Protein AF-0000000078885055 (afdb_homodimer)

Secondary structure (DSSP, 8-state):
---SEEEEEES--TT--HHHHHHHHHTTS-EEEEEEEE-TTT--EEEEEEEEESSHHHHHHHHHHHTT-EETTEE-EEEESS------/---SEEEEEES--TT--HHHHHHHHHTTS-EEEEEEEE-TTT--EEEEEEEEESSHHHHHHHHHHHTT-EETTEE-EEEESS------

pLDDT: mean 93.1, std 12.11, range [34.94, 98.88]

Nearest PDB structures (foldseek):
  7a5p-assembly1_w  TM=8.878E-01  e=1.619E-13  Homo sapiens
  1hl6-assembly1_A  TM=9.136E-01  e=1.155E-12  Drosophila melanogaster
  1oo0-assembly1_B  TM=8.880E-01  e=7.797E-13  Drosophila melanogaster
  1rk8-assembly1_A  TM=9.170E-01  e=1.603E-12  Drosophila melanogaster
  6gd3-assembly2_B  TM=8.606E-01  e=1.523E-07  Homo sapiens

Solvent-accessible surface area (backbone atoms only — not comparable to full-atom values): 9594 Å² total; per-residue (Å²): 119,44,70,20,32,47,37,34,36,33,59,48,39,72,77,38,36,70,66,57,55,51,58,64,53,45,77,39,40,70,69,70,47,78,29,72,42,61,39,85,90,79,51,21,31,62,47,40,37,38,43,27,18,65,42,65,68,34,40,50,50,37,40,70,67,40,43,61,32,73,46,94,88,32,54,25,43,48,40,68,48,68,81,78,67,80,78,127,120,44,70,22,32,46,36,34,35,32,58,49,40,74,76,38,34,69,64,59,55,50,58,65,52,44,76,39,39,72,70,70,45,79,28,70,41,61,40,83,90,78,49,22,32,62,47,41,37,38,43,26,18,66,42,64,68,34,40,50,50,37,40,69,67,40,42,61,32,72,46,94,88,31,56,25,44,46,41,68,47,66,81,77,65,79,79,126

Foldseek 3Di:
DAQFWKKKKFFDDQLDAPVLVVVLLPVLHDWPDKDFCADPVRRGGDTIMMTTDNYPRSLVVSQVVQAQNDGPRTHMHMDTPDDPDPPD/DAQFWKKKKFFDDQLDAPVLVVVLLCVLHDWPDKDFCADPVRRGGDTIMMTTDNYPRSLVVSQVVQAQNDGPRTHMHMDTPDDDDPPD

Radius of gyration: 15.91 Å; Cα contacts (8 Å, |Δi|>4): 369; chains: 2; bounding box: 36×39×38 Å

Sequence (176 aa):
AVEGWILFVTNIHEEAQEDDIHELFSDYGEIKNLHVNLDRRTGFIKGYALVEYETFKEAQSALEALNGAEMLGQNISVDWAFIRGPSKAVEGWILFVTNIHEEAQEDDIHELFSDYGEIKNLHVNLDRRTGFIKGYALVEYETFKEAQSALEALNGAEMLGQNISVDWAFIRGPSK

InterPro domains:
  IPR000504 RNA recognition motif domain [PF00076] (7-76)
  IPR000504 RNA recognition motif domain [PS50102] (5-83)
  IPR000504 RNA recognition motif domain [SM00360] (6-79)
  IPR008111 RNA-binding motif protein 8 [PR01738] (52-68)
  IPR008111 RNA-binding motif protein 8 [PR01738] (70-82)
  IPR008111 RNA-binding motif protein 8 [PTHR45894] (1-87)
  IPR012677 Nucleotide-binding alpha-b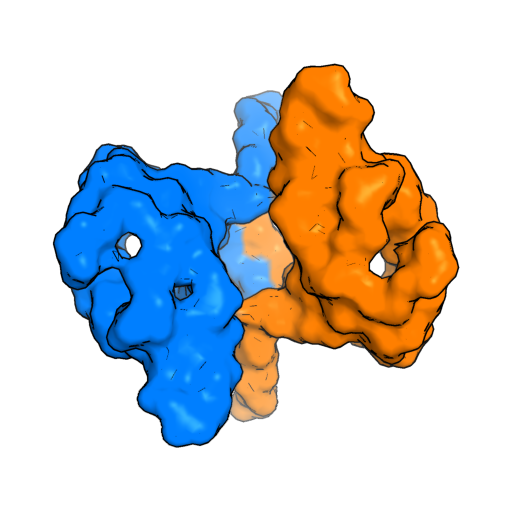eta plait domain superfamily [G3DSA:3.30.70.330] (1-88)
  IPR033744 RBM8, RNA recognition motif [cd12324] (2-86)
  IPR035979 RNA-binding domain superfamily [SSF54928] (3-82)

Organism: Nematostella vectensis (NCBI:txid45351)

Structure (mmCIF, N/CA/C/O backbone):
data_AF-0000000078885055-model_v1
#
loop_
_entity.id
_entity.type
_entity.pdbx_description
1 polymer 'RNA-binding protein 8A'
#
loop_
_atom_site.group_PDB
_atom_site.id
_atom_site.type_symbol
_atom_site.label_atom_id
_atom_site.label_alt_id
_atom_site.label_comp_id
_atom_site.label_asym_id
_atom_site.label_entity_id
_atom_site.label_seq_id
_atom_site.pdbx_PDB_ins_code
_atom_site.Cartn_x
_atom_site.Cartn_y
_atom_site.Cartn_z
_atom_site.occupancy
_atom_site.B_iso_or_equiv
_atom_site.auth_seq_id
_atom_site.auth_comp_id
_atom_site.auth_asym_id
_atom_site.auth_atom_id
_atom_site.pdbx_PDB_model_num
ATOM 1 N N . ALA A 1 1 ? -12.031 -6.875 6.449 1 78.12 1 ALA A N 1
ATOM 2 C CA . ALA A 1 1 ? -12.133 -6.191 5.164 1 78.12 1 ALA A CA 1
ATOM 3 C C . ALA A 1 1 ? -11.922 -4.688 5.324 1 78.12 1 ALA A C 1
ATOM 5 O O . ALA A 1 1 ? -12.312 -4.102 6.336 1 78.12 1 ALA A O 1
ATOM 6 N N . VAL A 1 2 ? -11.266 -4.086 4.25 1 87.69 2 VAL A N 1
ATOM 7 C CA . VAL A 1 2 ? -11.125 -2.635 4.191 1 87.69 2 VAL A CA 1
ATOM 8 C C . VAL A 1 2 ? -12.414 -2.014 3.662 1 87.69 2 VAL A C 1
ATOM 10 O O . VAL A 1 2 ? -12.977 -2.479 2.664 1 87.69 2 VAL A O 1
ATOM 13 N N . GLU A 1 3 ? -12.93 -1.026 4.332 1 87.75 3 GLU A N 1
ATOM 14 C CA . GLU A 1 3 ? -14.133 -0.33 3.895 1 87.75 3 GLU A CA 1
ATOM 15 C C . GLU A 1 3 ? -13.906 1.177 3.816 1 87.75 3 GLU A C 1
ATOM 17 O O . GLU A 1 3 ? -14.789 1.964 4.16 1 87.75 3 GLU A O 1
ATOM 22 N N . GLY A 1 4 ? -12.789 1.608 3.381 1 93.81 4 GLY A N 1
ATOM 23 C CA . GLY A 1 4 ? -12.461 3.025 3.346 1 93.81 4 GLY A CA 1
ATOM 24 C C . GLY A 1 4 ? -11.594 3.41 2.166 1 93.81 4 GLY A C 1
ATOM 25 O O . GLY A 1 4 ? -11.703 2.822 1.088 1 93.81 4 GLY A O 1
ATOM 26 N N . TRP A 1 5 ? -10.938 4.527 2.307 1 96.25 5 TRP A N 1
ATOM 27 C CA . TRP A 1 5 ? -10.047 5.129 1.319 1 96.25 5 TRP A CA 1
ATOM 28 C C . TRP A 1 5 ? -8.602 5.109 1.805 1 96.25 5 TRP A C 1
ATOM 30 O O . TRP A 1 5 ? -8.32 5.449 2.955 1 96.25 5 TRP A O 1
ATOM 40 N N . ILE A 1 6 ? -7.703 4.707 0.892 1 97.31 6 ILE A N 1
ATOM 41 C CA . ILE A 1 6 ? -6.332 4.449 1.33 1 97.31 6 ILE A CA 1
ATOM 42 C C . ILE A 1 6 ? -5.375 5.387 0.601 1 97.31 6 ILE A C 1
ATOM 44 O O . ILE A 1 6 ? -5.41 5.492 -0.627 1 97.31 6 ILE A O 1
ATOM 48 N N . LEU A 1 7 ? -4.613 6.023 1.378 1 97.62 7 LEU A N 1
ATOM 49 C CA . LEU A 1 7 ? -3.488 6.797 0.868 1 97.62 7 LEU A CA 1
ATOM 50 C C . LEU A 1 7 ? -2.182 6.023 1.021 1 97.62 7 LEU A C 1
ATOM 52 O O . LEU A 1 7 ? -1.968 5.352 2.031 1 97.62 7 LEU A O 1
ATOM 56 N N . PHE A 1 8 ? -1.387 6.125 0.042 1 96.06 8 PHE A N 1
ATOM 57 C CA . PHE A 1 8 ? -0.04 5.566 0.049 1 96.06 8 PHE A CA 1
ATOM 58 C C . PHE A 1 8 ? 1.003 6.664 0.218 1 96.06 8 PHE A C 1
ATOM 60 O O . PHE A 1 8 ? 1.06 7.602 -0.581 1 96.06 8 PHE A O 1
ATOM 67 N N . VAL A 1 9 ? 1.855 6.555 1.228 1 97.62 9 VAL A N 1
ATOM 68 C CA . VAL A 1 9 ? 2.844 7.57 1.585 1 97.62 9 VAL A CA 1
ATOM 69 C C . VAL A 1 9 ? 4.25 7.035 1.315 1 97.62 9 VAL A C 1
ATOM 71 O O . VAL A 1 9 ? 4.609 5.953 1.783 1 97.62 9 VAL A O 1
ATOM 74 N N . THR A 1 10 ? 5.082 7.754 0.522 1 95.62 10 THR A N 1
ATOM 75 C CA . THR A 1 10 ? 6.445 7.34 0.203 1 95.62 10 THR A CA 1
ATOM 76 C C . THR A 1 10 ? 7.418 8.5 0.396 1 95.62 10 THR A C 1
ATOM 78 O O . THR A 1 10 ? 7.016 9.602 0.769 1 95.62 10 THR A O 1
ATOM 81 N N . ASN A 1 11 ? 8.664 8.227 0.234 1 95.94 11 ASN A N 1
ATOM 82 C CA . ASN A 1 11 ? 9.734 9.195 0.451 1 95.94 11 ASN A CA 1
ATOM 83 C C . ASN A 1 11 ? 9.766 9.68 1.897 1 95.94 11 ASN A C 1
ATOM 85 O O . ASN A 1 11 ? 9.852 10.883 2.152 1 95.94 11 ASN A O 1
ATOM 89 N N . ILE A 1 12 ? 9.625 8.734 2.744 1 97.06 12 ILE A N 1
ATOM 90 C CA . ILE A 1 12 ? 9.617 9.008 4.18 1 97.06 12 ILE A CA 1
ATOM 91 C C . ILE A 1 12 ? 11.047 9.008 4.707 1 97.06 12 ILE A C 1
ATOM 93 O O . ILE A 1 12 ? 11.852 8.141 4.359 1 97.06 12 ILE A O 1
ATOM 97 N N . HIS A 1 13 ? 11.328 10 5.484 1 97.69 13 HIS A N 1
ATOM 98 C CA . HIS A 1 13 ? 12.656 10.117 6.078 1 97.69 13 HIS A CA 1
ATOM 99 C C . HIS A 1 13 ? 13.047 8.828 6.801 1 97.69 13 HIS A C 1
ATOM 101 O O . HIS A 1 13 ? 12.219 8.219 7.477 1 97.69 13 HIS A O 1
ATOM 107 N N . GLU A 1 14 ? 14.312 8.469 6.824 1 96.06 14 GLU A N 1
ATOM 108 C CA . GLU A 1 14 ? 14.82 7.184 7.301 1 96.06 14 GLU A CA 1
ATOM 109 C C . GLU A 1 14 ? 14.664 7.059 8.812 1 96.06 14 GLU A C 1
ATOM 111 O O . GLU A 1 14 ? 14.758 5.957 9.367 1 96.06 14 GLU A O 1
ATOM 116 N N . GLU A 1 15 ? 14.391 8.195 9.492 1 96.81 15 GLU A N 1
ATOM 117 C CA . GLU A 1 15 ? 14.258 8.148 10.945 1 96.81 15 GLU A CA 1
ATOM 118 C C . GLU A 1 15 ? 12.812 8.344 11.383 1 96.81 15 GLU A C 1
ATOM 120 O O . GLU A 1 15 ? 12.523 8.469 12.578 1 96.81 15 GLU A O 1
ATOM 125 N N . ALA A 1 16 ? 11.906 8.406 10.453 1 97.75 16 ALA A N 1
ATOM 126 C CA . ALA A 1 16 ? 10.492 8.555 10.797 1 97.75 16 ALA A CA 1
ATOM 127 C C . ALA A 1 16 ? 9.969 7.312 11.508 1 97.75 16 ALA A C 1
ATOM 129 O O . ALA A 1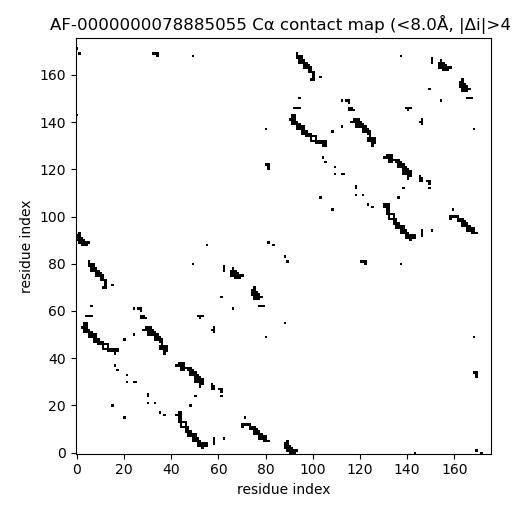 16 ? 10.422 6.195 11.242 1 97.75 16 ALA A O 1
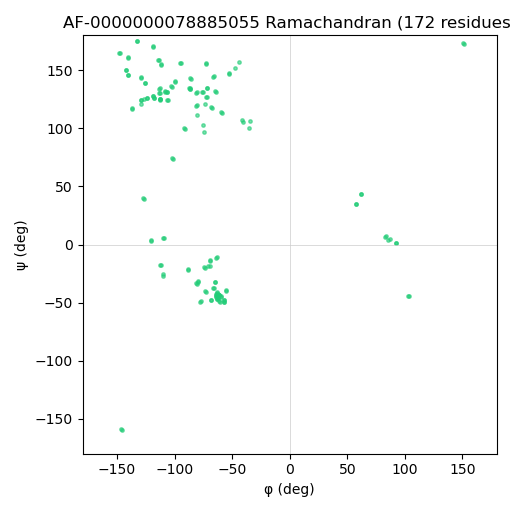ATOM 130 N N . GLN A 1 17 ? 9.094 7.539 12.438 1 97.56 17 GLN A N 1
ATOM 131 C CA . GLN A 1 17 ? 8.43 6.473 13.18 1 97.56 17 GLN A CA 1
ATOM 132 C C . GLN A 1 17 ? 6.918 6.504 12.969 1 97.56 17 GLN A C 1
ATOM 134 O O . GLN A 1 17 ? 6.391 7.445 12.375 1 97.56 17 GLN A O 1
ATOM 139 N N . GLU A 1 18 ? 6.242 5.469 13.438 1 96.81 18 GLU A N 1
ATOM 140 C CA . GLU A 1 18 ? 4.801 5.34 13.25 1 96.81 18 GLU A CA 1
ATOM 141 C C . GLU A 1 18 ? 4.062 6.562 13.789 1 96.81 18 GLU A C 1
ATOM 143 O O . GLU A 1 18 ? 3.137 7.066 13.148 1 96.81 18 GLU A O 1
ATOM 148 N N . ASP A 1 19 ? 4.477 7.109 14.914 1 97.5 19 ASP A N 1
ATOM 149 C CA . ASP A 1 19 ? 3.811 8.25 15.531 1 97.5 19 ASP A CA 1
ATOM 150 C C . ASP A 1 19 ? 3.92 9.492 14.648 1 97.5 19 ASP A C 1
ATOM 152 O O . ASP A 1 19 ? 3.018 10.336 14.633 1 97.5 19 ASP A O 1
ATOM 156 N N . ASP A 1 20 ? 5.008 9.648 13.906 1 97.81 20 ASP A N 1
ATOM 157 C CA . ASP A 1 20 ? 5.156 10.789 13.008 1 97.81 20 ASP A CA 1
ATOM 158 C C . ASP A 1 20 ? 4.074 10.781 11.93 1 97.81 20 ASP A C 1
ATOM 160 O O . ASP A 1 20 ? 3.459 11.812 11.656 1 97.81 20 ASP A O 1
ATOM 164 N N . ILE A 1 21 ? 3.803 9.617 11.367 1 98.5 21 ILE A N 1
ATOM 165 C CA . ILE A 1 21 ? 2.77 9.484 10.344 1 98.5 21 ILE A CA 1
ATOM 166 C C . ILE A 1 21 ? 1.395 9.711 10.969 1 98.5 21 ILE A C 1
ATOM 168 O O . ILE A 1 21 ? 0.574 10.453 10.43 1 98.5 21 ILE A O 1
ATOM 172 N N . HIS A 1 22 ? 1.22 9.023 12.086 1 98.5 22 HIS A N 1
ATOM 173 C CA . HIS A 1 22 ? -0.076 9.109 12.75 1 98.5 22 HIS A CA 1
ATOM 174 C C . HIS A 1 22 ? -0.428 10.555 13.078 1 98.5 22 HIS A C 1
ATOM 176 O O . HIS A 1 22 ? -1.54 11.008 12.797 1 98.5 22 HIS A O 1
ATOM 182 N N . GLU A 1 23 ? 0.472 11.273 13.648 1 98.31 23 GLU A N 1
ATOM 183 C CA . GLU A 1 23 ? 0.24 12.656 14.047 1 98.31 23 GLU A CA 1
ATOM 184 C C . GLU A 1 23 ? -0.045 13.539 12.836 1 98.31 23 GLU A C 1
ATOM 186 O O . GLU A 1 23 ? -1.001 14.32 12.836 1 98.31 23 GLU A O 1
ATOM 191 N N . LEU A 1 24 ? 0.697 13.453 11.828 1 98.56 24 LEU A N 1
ATOM 192 C CA . LEU A 1 24 ? 0.55 14.281 10.641 1 98.56 24 LEU A CA 1
ATOM 193 C C . LEU A 1 24 ? -0.788 14.023 9.953 1 98.56 24 LEU A C 1
ATOM 195 O O . LEU A 1 24 ? -1.505 14.961 9.602 1 98.56 24 LEU A O 1
ATOM 199 N N . PHE A 1 25 ? -1.229 12.844 9.852 1 98.88 25 PHE A N 1
ATOM 200 C CA . PHE A 1 25 ? -2.393 12.469 9.055 1 98.88 25 PHE A CA 1
ATOM 201 C C . PHE A 1 25 ? -3.67 12.586 9.875 1 98.88 25 PHE A C 1
ATOM 203 O O . PHE A 1 25 ? -4.762 12.727 9.328 1 98.88 25 PHE A O 1
ATOM 210 N N . SER A 1 26 ? -3.535 12.555 11.211 1 98.81 26 SER A N 1
ATOM 211 C CA . SER A 1 26 ? -4.719 12.664 12.055 1 98.81 26 SER A CA 1
ATOM 212 C C . SER A 1 26 ? -5.305 14.07 12.008 1 98.81 26 SER A C 1
ATOM 214 O O . SER A 1 26 ? -6.449 14.289 12.414 1 98.81 26 SER A O 1
ATOM 216 N N . ASP A 1 27 ? -4.527 15.031 11.57 1 98.69 27 ASP A N 1
ATOM 217 C CA . ASP A 1 27 ? -5.008 16.406 11.438 1 98.69 27 ASP A CA 1
ATOM 218 C C . ASP A 1 27 ? -6.133 16.5 10.406 1 98.69 27 ASP A C 1
ATOM 220 O O . ASP A 1 27 ? -6.867 17.484 10.375 1 98.69 27 ASP A O 1
ATOM 224 N N . TYR A 1 28 ? -6.391 15.477 9.625 1 98.75 28 TYR A N 1
ATOM 225 C CA . TYR A 1 28 ? -7.32 15.578 8.508 1 98.75 28 TYR A CA 1
ATOM 226 C C . TYR A 1 28 ? -8.477 14.602 8.664 1 98.75 28 TYR A C 1
ATOM 228 O O . TYR A 1 28 ? -9.289 14.438 7.754 1 98.75 28 TYR A O 1
ATOM 236 N N . GLY A 1 29 ? -8.477 13.898 9.766 1 98.5 29 GLY A N 1
ATOM 237 C CA . GLY A 1 29 ? -9.547 12.969 10.078 1 98.5 29 GLY A CA 1
ATOM 238 C C . GLY A 1 29 ? -9.102 11.805 10.945 1 98.5 29 GLY A C 1
ATOM 239 O O . GLY A 1 29 ? -7.91 11.664 11.234 1 98.5 29 GLY A O 1
ATOM 240 N N . GLU A 1 30 ? -10.062 11 11.398 1 98.12 30 GLU A N 1
ATOM 241 C CA . GLU A 1 30 ? -9.75 9.789 12.164 1 98.12 30 GLU A CA 1
ATOM 242 C C . GLU A 1 30 ? -9.141 8.719 11.266 1 98.12 30 GLU A C 1
ATOM 244 O O . GLU A 1 30 ? -9.742 8.336 10.258 1 98.12 30 GLU A O 1
ATOM 249 N N . ILE A 1 31 ? -7.988 8.234 11.688 1 98.12 31 ILE A N 1
ATOM 250 C CA . ILE A 1 31 ? -7.328 7.156 10.961 1 98.12 31 ILE A CA 1
ATOM 251 C C . ILE A 1 31 ? -7.957 5.82 11.344 1 98.12 31 ILE A C 1
ATOM 253 O O . ILE A 1 31 ? -7.938 5.43 12.516 1 98.12 31 ILE A O 1
ATOM 257 N N . LYS A 1 32 ? -8.484 5.184 10.336 1 96.12 32 LYS A N 1
ATOM 258 C CA . LYS A 1 32 ? -9.109 3.889 10.578 1 96.12 32 LYS A CA 1
ATOM 259 C C . LYS A 1 32 ? -8.062 2.789 10.727 1 96.12 32 LYS A C 1
ATOM 261 O O . LYS A 1 32 ? -8.164 1.95 11.625 1 96.12 32 LYS A O 1
ATOM 266 N N . ASN A 1 33 ? -7.133 2.695 9.844 1 96.06 33 ASN A N 1
ATOM 267 C CA . ASN A 1 33 ? -6 1.777 9.891 1 96.06 33 ASN A CA 1
ATOM 268 C C . ASN A 1 33 ? -4.715 2.449 9.406 1 96.06 33 ASN A C 1
ATOM 270 O O . ASN A 1 33 ? -4.75 3.309 8.531 1 96.06 33 ASN A O 1
ATOM 274 N N . LEU A 1 34 ? -3.633 2.045 10.016 1 96.56 34 LEU A N 1
ATOM 275 C CA . LEU A 1 34 ? -2.293 2.469 9.625 1 96.56 34 LEU A CA 1
ATOM 276 C C . LEU A 1 34 ? -1.376 1.265 9.438 1 96.56 34 LEU A C 1
ATOM 278 O O . LEU A 1 34 ? -1.278 0.409 10.312 1 96.56 34 LEU A O 1
ATOM 282 N N . HIS A 1 35 ? -0.772 1.188 8.203 1 95.12 35 HIS A N 1
ATOM 283 C CA . HIS A 1 35 ? 0.24 0.177 7.918 1 95.12 35 HIS A CA 1
ATOM 284 C C . HIS A 1 35 ? 1.609 0.815 7.707 1 95.12 35 HIS A C 1
ATOM 286 O O . HIS A 1 35 ? 1.76 1.713 6.875 1 95.12 35 HIS A O 1
ATOM 292 N N . VAL A 1 36 ? 2.633 0.352 8.508 1 94.44 36 VAL A N 1
ATOM 293 C CA . VAL A 1 36 ? 4.004 0.823 8.336 1 94.44 36 VAL A CA 1
ATOM 294 C C . VAL A 1 36 ? 4.949 -0.369 8.227 1 94.44 36 VAL A C 1
ATOM 296 O O . VAL A 1 36 ? 4.695 -1.427 8.805 1 94.44 36 VAL A O 1
ATOM 299 N N . ASN A 1 37 ? 5.984 -0.208 7.379 1 89.69 37 ASN A N 1
ATOM 300 C CA . ASN A 1 37 ? 7.098 -1.146 7.34 1 89.69 37 ASN A CA 1
ATOM 301 C C . ASN A 1 37 ? 8.227 -0.712 8.266 1 89.69 37 ASN A C 1
ATOM 303 O O . ASN A 1 37 ? 9.055 0.121 7.898 1 89.69 37 ASN A O 1
ATOM 307 N N . LEU A 1 38 ? 8.297 -1.354 9.492 1 91.62 38 LEU A N 1
ATOM 308 C CA . LEU A 1 38 ? 9.25 -0.903 10.5 1 91.62 38 LEU A CA 1
ATOM 309 C C . LEU A 1 38 ? 10.453 -1.84 10.57 1 91.62 38 LEU A C 1
ATOM 311 O O . LEU A 1 38 ? 10.297 -3.061 10.477 1 91.62 38 LEU A O 1
ATOM 315 N N . ASP A 1 39 ? 11.617 -1.182 10.656 1 92.38 39 ASP A N 1
ATOM 316 C CA . ASP A 1 39 ? 12.742 -1.912 11.219 1 92.38 39 ASP A CA 1
ATOM 317 C C . ASP A 1 39 ? 12.539 -2.182 12.703 1 92.38 39 ASP A C 1
ATOM 319 O O . ASP A 1 39 ? 12.547 -1.255 13.516 1 92.38 39 ASP A O 1
ATOM 323 N N . ARG A 1 40 ? 12.477 -3.369 13.125 1 88.19 40 ARG A N 1
ATOM 324 C CA . ARG A 1 40 ? 12.078 -3.711 14.484 1 88.19 40 ARG A CA 1
ATOM 325 C C . ARG A 1 40 ? 13.203 -3.402 15.477 1 88.19 40 ARG A C 1
ATOM 327 O O . ARG A 1 40 ? 12.961 -3.277 16.672 1 88.19 40 ARG A O 1
ATOM 334 N N . ARG A 1 41 ? 14.367 -3.289 14.977 1 93.5 41 ARG A N 1
ATOM 335 C CA . ARG A 1 41 ? 15.5 -2.994 15.859 1 93.5 41 ARG A CA 1
ATOM 336 C C . ARG A 1 41 ? 15.57 -1.506 16.172 1 93.5 41 ARG A C 1
ATOM 338 O O . ARG A 1 41 ? 15.867 -1.122 17.312 1 93.5 41 ARG A O 1
ATOM 345 N N . THR A 1 42 ? 15.18 -0.627 15.219 1 94.12 42 THR A N 1
ATOM 346 C CA . THR A 1 42 ? 15.352 0.812 15.383 1 94.12 42 THR A CA 1
ATOM 347 C C . THR A 1 42 ? 14.008 1.501 15.578 1 94.12 42 THR A C 1
ATOM 349 O O . THR A 1 42 ? 13.938 2.596 16.141 1 94.12 42 THR A O 1
ATOM 352 N N . GLY A 1 43 ? 12.93 0.914 15.055 1 94.38 43 GLY A N 1
ATOM 353 C CA . GLY A 1 43 ? 11.617 1.54 15.062 1 94.38 43 GLY A CA 1
ATOM 354 C C . GLY A 1 43 ? 11.414 2.506 13.914 1 94.38 43 GLY A C 1
ATOM 355 O O . GLY A 1 43 ? 10.406 3.217 13.867 1 94.38 43 GLY A O 1
ATOM 356 N N . PHE A 1 44 ? 12.367 2.553 12.969 1 95.81 44 PHE A N 1
ATOM 357 C CA . PHE A 1 44 ? 12.273 3.467 11.836 1 95.81 44 PHE A CA 1
ATOM 358 C C . PHE A 1 44 ? 11.469 2.848 10.703 1 95.81 44 PHE A C 1
ATOM 360 O O . PHE A 1 44 ? 11.531 1.638 10.477 1 95.81 44 PHE A O 1
ATOM 367 N N . ILE A 1 45 ? 10.672 3.668 10.008 1 93.88 45 ILE A N 1
ATOM 368 C CA . ILE A 1 45 ? 9.883 3.248 8.859 1 93.88 45 ILE A CA 1
ATOM 369 C C . ILE A 1 45 ? 10.797 2.996 7.66 1 93.88 45 ILE A C 1
ATOM 371 O O . ILE A 1 45 ? 11.695 3.795 7.379 1 93.88 45 ILE A O 1
ATOM 375 N N . LYS A 1 46 ? 10.555 1.877 6.996 1 89.69 46 LYS A N 1
ATOM 376 C CA . LYS A 1 46 ? 11.359 1.519 5.828 1 89.69 46 LYS A CA 1
ATOM 377 C C . LYS A 1 46 ? 10.609 1.825 4.535 1 89.69 46 LYS A C 1
ATOM 379 O O . LYS A 1 46 ? 10.047 0.924 3.906 1 89.69 46 LYS A O 1
ATOM 384 N N . GLY A 1 47 ? 10.508 3.178 4.199 1 86.12 47 GLY A N 1
ATOM 385 C CA . GLY A 1 47 ? 10.164 3.602 2.85 1 86.12 47 GLY A CA 1
ATOM 386 C C . GLY A 1 47 ? 8.727 4.078 2.721 1 86.12 47 GLY A C 1
ATOM 387 O O . GLY A 1 47 ? 8.477 5.16 2.189 1 86.12 47 GLY A O 1
ATOM 388 N N . TYR A 1 48 ? 7.742 3.291 3.346 1 93.19 48 TYR A N 1
ATOM 389 C CA . TYR A 1 48 ? 6.387 3.678 2.979 1 93.19 48 TYR A CA 1
ATOM 390 C C . TYR A 1 48 ? 5.422 3.443 4.133 1 93.19 48 TYR A C 1
ATOM 392 O O . TYR A 1 48 ? 5.762 2.771 5.109 1 93.19 48 TYR A O 1
ATOM 400 N N . ALA A 1 49 ? 4.266 4.02 4.059 1 96.38 49 ALA A N 1
ATOM 401 C CA . ALA A 1 49 ? 3.115 3.795 4.93 1 96.38 49 ALA A CA 1
ATOM 402 C C . ALA A 1 49 ? 1.812 3.836 4.133 1 96.38 49 ALA A C 1
ATOM 404 O O . ALA A 1 49 ? 1.725 4.512 3.107 1 96.38 49 ALA A O 1
ATOM 405 N N . LEU A 1 50 ? 0.812 3.082 4.613 1 97.12 50 LEU A N 1
ATOM 406 C CA . LEU A 1 50 ? -0.561 3.17 4.125 1 97.12 50 LEU A CA 1
ATOM 407 C C . LEU A 1 50 ? -1.487 3.715 5.207 1 97.12 50 LEU A C 1
ATOM 409 O O . LEU A 1 50 ? -1.471 3.236 6.344 1 97.12 50 LEU A O 1
ATOM 413 N N . VAL A 1 51 ? -2.275 4.707 4.844 1 97.94 51 VAL A N 1
ATOM 414 C CA . VAL A 1 51 ? -3.229 5.328 5.758 1 97.94 51 VAL A CA 1
ATOM 415 C C . VAL A 1 51 ? -4.648 5.125 5.242 1 97.94 51 VAL A C 1
ATOM 417 O O . VAL A 1 51 ? -4.969 5.512 4.113 1 97.94 51 VAL A O 1
ATOM 420 N N . GLU A 1 52 ? -5.477 4.578 6.09 1 97.44 52 GLU A N 1
ATOM 421 C CA . GLU A 1 52 ? -6.879 4.406 5.727 1 97.44 52 GLU A CA 1
ATOM 422 C C . GLU A 1 52 ? -7.766 5.402 6.465 1 97.44 52 GLU A C 1
ATOM 424 O O . GLU A 1 52 ? -7.676 5.539 7.688 1 97.44 52 GLU A O 1
ATOM 429 N N . TYR A 1 53 ? -8.625 6.043 5.691 1 97.69 53 TYR A N 1
ATOM 430 C CA . TYR A 1 53 ? -9.703 6.863 6.23 1 97.69 53 TYR A CA 1
ATOM 431 C C . TYR A 1 53 ? -11.062 6.23 5.949 1 97.69 53 TYR A C 1
ATOM 433 O O . TYR A 1 53 ? -11.219 5.496 4.96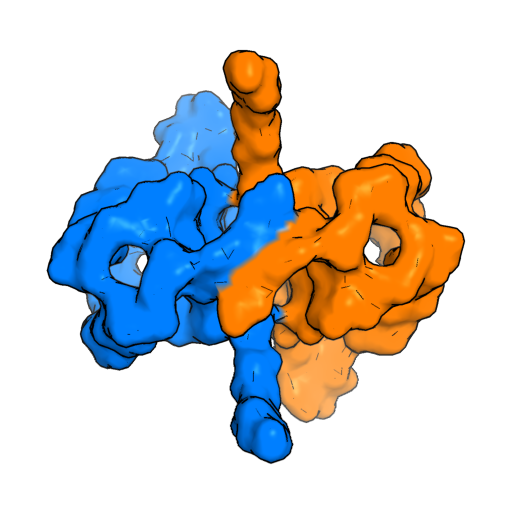9 1 97.69 53 TYR A O 1
ATOM 441 N N . GLU A 1 54 ? -11.969 6.574 6.773 1 95.94 54 GLU A N 1
ATOM 442 C CA . GLU A 1 54 ? -13.328 6.078 6.57 1 95.94 54 GLU A CA 1
ATOM 443 C C . GLU A 1 54 ? -14 6.781 5.395 1 95.94 54 GLU A C 1
ATOM 445 O O . GLU A 1 54 ? -14.711 6.152 4.609 1 95.94 54 GLU A O 1
ATOM 450 N N . THR A 1 55 ? -13.766 8.109 5.277 1 96.56 55 THR A N 1
ATOM 451 C CA . THR A 1 55 ? -14.516 8.836 4.258 1 96.56 55 THR A CA 1
ATOM 452 C C . THR A 1 55 ? -13.578 9.359 3.17 1 96.56 55 THR A C 1
ATOM 454 O O . THR A 1 55 ? -12.406 9.625 3.43 1 96.56 55 THR A O 1
ATOM 457 N N . PHE A 1 56 ? -14.18 9.625 2.006 1 96.31 56 PHE A N 1
ATOM 458 C CA . PHE A 1 56 ? -13.453 10.211 0.881 1 96.31 56 PHE A CA 1
ATOM 459 C C . PHE A 1 56 ? -12.961 11.609 1.228 1 96.31 56 PHE A C 1
ATOM 461 O O . PHE A 1 56 ? -11.82 11.961 0.916 1 96.31 56 PHE A O 1
ATOM 468 N N . LYS A 1 57 ? -13.82 12.367 1.866 1 97.5 57 LYS A N 1
ATOM 469 C CA . LYS A 1 57 ? -13.5 13.758 2.178 1 97.5 57 LYS A CA 1
ATOM 470 C C . LYS A 1 57 ? -12.258 13.859 3.053 1 97.5 57 LYS A C 1
ATOM 472 O O . LYS A 1 57 ? -11.375 14.688 2.803 1 97.5 57 LYS A O 1
ATOM 477 N N . GLU A 1 58 ? -12.125 13.039 4.082 1 98.44 58 GLU A N 1
ATOM 478 C CA . GLU A 1 58 ? -10.953 13.039 4.957 1 98.44 58 GLU A CA 1
ATOM 479 C C . GLU A 1 58 ? -9.688 12.695 4.176 1 98.44 58 GLU A C 1
ATOM 481 O O . GLU A 1 58 ? -8.672 13.383 4.297 1 98.44 58 GLU A O 1
ATOM 486 N N . ALA A 1 59 ? -9.766 11.633 3.402 1 98.19 59 ALA A N 1
ATOM 487 C CA . ALA A 1 59 ? -8.609 11.188 2.635 1 98.19 59 ALA A CA 1
ATOM 488 C C . ALA A 1 59 ? -8.18 12.25 1.623 1 98.19 59 ALA A C 1
ATOM 490 O O . ALA A 1 59 ? -6.988 12.531 1.479 1 98.19 59 ALA A O 1
ATOM 491 N N . GLN A 1 60 ? -9.203 12.805 0.962 1 97.81 60 GLN A N 1
ATOM 492 C CA . GLN A 1 60 ? -8.922 13.828 -0.036 1 97.81 60 GLN A CA 1
ATOM 493 C C . GLN A 1 60 ? -8.266 15.055 0.598 1 97.81 60 GLN A C 1
ATOM 495 O O . GLN A 1 60 ? -7.316 15.609 0.039 1 97.81 60 GLN A O 1
ATOM 500 N N . SER A 1 61 ? -8.75 15.461 1.725 1 98.62 61 SER A N 1
ATOM 501 C CA . SER A 1 61 ? -8.18 16.609 2.414 1 98.62 61 SER A CA 1
ATOM 502 C C . SER A 1 61 ? -6.723 16.359 2.797 1 98.62 61 SER A C 1
ATOM 504 O O . SER A 1 61 ? -5.875 17.25 2.656 1 98.62 61 SER A O 1
ATOM 506 N N . ALA A 1 62 ? -6.438 15.141 3.32 1 98.81 62 ALA A N 1
ATOM 507 C CA . ALA A 1 62 ? -5.07 14.781 3.678 1 98.81 62 ALA A CA 1
ATOM 508 C C . ALA A 1 62 ? -4.164 14.781 2.449 1 98.81 62 ALA A C 1
ATOM 510 O O . ALA A 1 62 ? -3.051 15.312 2.492 1 98.81 62 ALA A O 1
ATOM 511 N N . LEU A 1 63 ? -4.652 14.172 1.362 1 98.44 63 LEU A N 1
ATOM 512 C CA . LEU A 1 63 ? -3.896 14.109 0.117 1 98.44 63 LEU A CA 1
ATOM 513 C C . LEU A 1 63 ? -3.525 15.508 -0.364 1 98.44 63 LEU A C 1
ATOM 515 O O . LEU A 1 63 ? -2.355 15.789 -0.634 1 98.44 63 LEU A O 1
ATOM 519 N N . GLU A 1 64 ? -4.488 16.375 -0.406 1 98.62 64 GLU A N 1
ATOM 520 C CA . GLU A 1 64 ? -4.289 17.719 -0.925 1 98.62 64 GLU A CA 1
ATOM 521 C C . GLU A 1 64 ? -3.332 18.516 -0.041 1 98.62 64 GLU A C 1
ATOM 523 O O . GLU A 1 64 ? -2.506 19.281 -0.542 1 98.62 64 GLU A O 1
ATOM 528 N N . ALA A 1 65 ? -3.414 18.344 1.185 1 98.81 65 ALA A N 1
ATOM 529 C CA . ALA A 1 65 ? -2.615 19.125 2.123 1 98.81 65 ALA A CA 1
ATOM 530 C C . ALA A 1 65 ? -1.189 18.594 2.213 1 98.81 65 ALA A C 1
ATOM 532 O O . ALA A 1 65 ? -0.246 19.359 2.428 1 98.81 65 ALA A O 1
ATOM 533 N N . LEU A 1 66 ? -1.009 17.25 2.035 1 98.81 66 LEU A N 1
ATOM 534 C CA . LEU A 1 66 ? 0.24 16.656 2.502 1 98.81 66 LEU A CA 1
ATOM 535 C C . LEU A 1 66 ? 1.084 16.172 1.328 1 98.81 66 LEU A C 1
ATOM 537 O O . LEU A 1 66 ? 2.266 15.867 1.494 1 98.81 66 LEU A O 1
ATOM 541 N N . ASN A 1 67 ? 0.459 16.016 0.176 1 98.75 67 ASN A N 1
ATOM 542 C CA . ASN A 1 67 ? 1.323 15.672 -0.948 1 98.75 67 ASN A CA 1
ATOM 543 C C . ASN A 1 67 ? 2.385 16.734 -1.187 1 98.75 67 ASN A C 1
ATOM 545 O O . ASN A 1 67 ? 2.059 17.891 -1.475 1 98.75 67 ASN A O 1
ATOM 549 N N . GLY A 1 68 ? 3.613 16.391 -0.969 1 98.62 68 GLY A N 1
ATOM 550 C CA . GLY A 1 68 ? 4.727 17.312 -1.113 1 98.62 68 GLY A CA 1
ATOM 551 C C . GLY A 1 68 ? 5.086 18.016 0.18 1 98.62 68 GLY A C 1
ATOM 552 O O . GLY A 1 68 ? 6.031 18.812 0.22 1 98.62 68 GLY A O 1
ATOM 553 N N . ALA A 1 69 ? 4.418 17.719 1.241 1 98.56 69 ALA A N 1
ATOM 554 C CA . ALA A 1 69 ? 4.688 18.359 2.521 1 98.56 69 ALA A CA 1
ATOM 555 C C . ALA A 1 69 ? 6 17.859 3.121 1 98.56 69 ALA A C 1
ATOM 557 O O . ALA 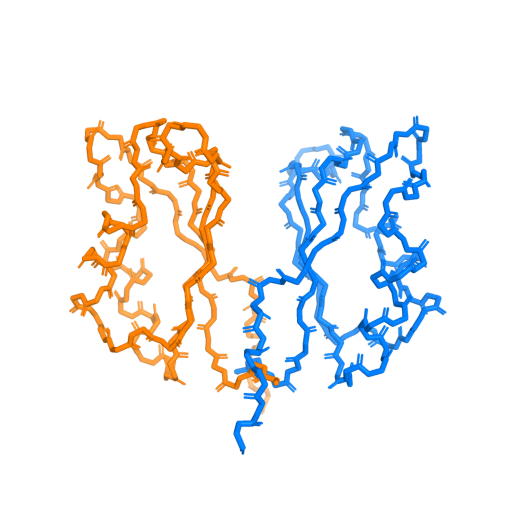A 1 69 ? 6.434 16.75 2.836 1 98.56 69 ALA A O 1
ATOM 558 N N . GLU A 1 70 ? 6.559 18.656 3.938 1 98.25 70 GLU A N 1
ATOM 559 C CA . GLU A 1 70 ? 7.793 18.312 4.633 1 98.25 70 GLU A CA 1
ATOM 560 C C . GLU A 1 70 ? 7.504 17.547 5.922 1 98.25 70 GLU A C 1
ATOM 562 O O . GLU A 1 70 ? 6.609 17.922 6.684 1 98.25 70 GLU A O 1
ATOM 567 N N . MET A 1 71 ? 8.203 16.5 6.164 1 97.38 71 MET A N 1
ATOM 568 C CA . MET A 1 71 ? 8.219 15.742 7.406 1 97.38 71 MET A CA 1
ATOM 569 C C . MET A 1 71 ? 9.648 15.367 7.793 1 97.38 71 MET A C 1
ATOM 571 O O . MET A 1 71 ? 10.344 14.688 7.039 1 97.38 71 MET A O 1
ATOM 575 N N . LEU A 1 72 ? 10.102 15.859 8.914 1 97.44 72 LEU A N 1
ATOM 576 C CA . LEU A 1 72 ? 11.453 15.656 9.414 1 97.44 72 LEU A CA 1
ATOM 577 C C . LEU A 1 72 ? 12.484 16.141 8.398 1 97.44 72 LEU A C 1
ATOM 579 O O . LEU A 1 72 ? 13.508 15.492 8.172 1 97.44 72 LEU A O 1
ATOM 583 N N . GLY A 1 73 ? 12.148 17.172 7.711 1 97.62 73 GLY A N 1
ATOM 584 C CA . GLY A 1 73 ? 13.078 17.844 6.809 1 97.62 73 GLY A CA 1
ATOM 585 C C . GLY A 1 73 ? 13.094 17.234 5.418 1 97.62 73 GLY A C 1
ATOM 586 O O . GLY A 1 73 ? 13.922 17.609 4.582 1 97.62 73 GLY A O 1
ATOM 587 N N . GLN A 1 74 ? 12.281 16.281 5.078 1 98.19 74 GLN A N 1
ATOM 588 C CA . GLN A 1 74 ? 12.195 15.625 3.779 1 98.19 74 GLN A CA 1
ATOM 589 C C . GLN A 1 74 ? 10.773 15.672 3.238 1 98.19 74 GLN A C 1
ATOM 591 O O . GLN A 1 74 ? 9.812 15.469 3.984 1 98.19 74 GLN A O 1
ATOM 596 N N . ASN A 1 75 ? 10.609 15.938 1.91 1 98.56 75 ASN A N 1
ATOM 597 C CA . ASN A 1 75 ? 9.273 15.961 1.329 1 98.56 75 ASN A CA 1
ATOM 598 C C . ASN A 1 75 ? 8.727 14.547 1.138 1 98.56 75 ASN A C 1
ATOM 600 O O . ASN A 1 75 ? 9.391 13.695 0.557 1 98.56 75 ASN A O 1
ATOM 604 N N . ILE A 1 76 ? 7.504 14.391 1.605 1 98.5 76 ILE A N 1
ATOM 605 C CA . ILE A 1 76 ? 6.848 13.109 1.384 1 98.5 76 ILE A CA 1
ATOM 606 C C . ILE A 1 76 ? 5.977 13.18 0.132 1 98.5 76 ILE A C 1
ATOM 608 O O . ILE A 1 76 ? 5.621 14.273 -0.321 1 98.5 76 ILE A O 1
ATOM 612 N N . SER A 1 77 ? 5.723 12.008 -0.458 1 97.62 77 SER A N 1
ATOM 613 C CA . SER A 1 77 ? 4.75 11.859 -1.535 1 97.62 77 SER A CA 1
ATOM 614 C C . SER A 1 77 ? 3.506 11.117 -1.059 1 97.62 77 SER A C 1
ATOM 616 O O . SER A 1 77 ? 3.609 10.117 -0.337 1 97.62 77 SER A O 1
ATOM 618 N N . VAL A 1 78 ? 2.377 11.625 -1.344 1 97.94 78 VAL A N 1
ATOM 619 C CA . VAL A 1 78 ? 1.099 11.023 -0.974 1 97.94 78 VAL A CA 1
ATOM 620 C C . VAL A 1 78 ? 0.249 10.805 -2.225 1 97.94 78 VAL A C 1
ATOM 622 O O . VAL A 1 78 ? 0.048 11.734 -3.014 1 97.94 78 VAL A O 1
ATOM 625 N N . ASP A 1 79 ? -0.198 9.578 -2.4 1 95.81 79 ASP A N 1
ATOM 626 C CA . ASP A 1 79 ? -1.049 9.242 -3.537 1 95.81 79 ASP A CA 1
ATOM 627 C C . ASP A 1 79 ? -2.152 8.266 -3.127 1 95.81 79 ASP A C 1
ATOM 629 O O . ASP A 1 79 ? -2.07 7.637 -2.07 1 95.81 79 ASP A O 1
ATOM 633 N N . TRP A 1 80 ? -3.199 8.242 -4.004 1 96 80 TRP A N 1
ATOM 634 C CA . TRP A 1 80 ? -4.215 7.211 -3.809 1 96 80 TRP A CA 1
ATOM 635 C C . TRP A 1 80 ? -3.623 5.82 -4.012 1 96 80 TRP A C 1
ATOM 637 O O . TRP A 1 80 ? -2.889 5.586 -4.973 1 96 80 TRP A O 1
ATOM 647 N N . ALA A 1 81 ? -3.91 4.934 -3.043 1 95.19 81 ALA A N 1
ATOM 648 C CA . ALA A 1 81 ? -3.527 3.547 -3.293 1 95.19 81 ALA A CA 1
ATOM 649 C C . ALA A 1 81 ? -4.301 2.967 -4.473 1 95.19 81 ALA A C 1
ATOM 651 O O . ALA A 1 81 ? -3.752 2.209 -5.273 1 95.19 81 ALA A O 1
ATOM 652 N N . PHE A 1 82 ? -5.629 3.227 -4.5 1 91.75 82 PHE A N 1
ATOM 653 C CA . PHE A 1 82 ? -6.504 2.789 -5.582 1 91.75 82 PHE A CA 1
ATOM 654 C C . PHE A 1 82 ? -7.328 3.953 -6.113 1 91.75 82 PHE A C 1
ATOM 656 O O . PHE A 1 82 ? -7.973 4.668 -5.344 1 91.75 82 PHE A O 1
ATOM 663 N N . ILE A 1 83 ? -7.129 4.215 -7.516 1 76.12 83 ILE A N 1
ATOM 664 C CA . ILE A 1 83 ? -7.891 5.305 -8.117 1 76.12 83 ILE A CA 1
ATOM 665 C C . ILE A 1 83 ? -9.305 4.824 -8.438 1 76.12 83 ILE A C 1
ATOM 667 O O . ILE A 1 83 ? -9.492 3.721 -8.953 1 76.12 83 ILE A O 1
ATOM 671 N N . ARG A 1 84 ? -10.391 5.316 -7.734 1 63.22 84 ARG A N 1
ATOM 672 C CA . ARG A 1 84 ? -11.719 4.973 -8.234 1 63.22 84 ARG A CA 1
ATOM 673 C C . ARG A 1 84 ? -12.062 5.785 -9.484 1 63.22 84 ARG A C 1
ATOM 675 O O . ARG A 1 84 ? -11.672 6.949 -9.602 1 63.22 84 ARG A O 1
ATOM 682 N N . GLY A 1 85 ? -11.961 5.133 -10.656 1 52.84 85 GLY A N 1
ATOM 683 C CA . GLY A 1 85 ? -12.5 5.832 -11.812 1 52.84 85 GLY A CA 1
ATOM 684 C C . GLY A 1 85 ? -13.852 6.469 -11.547 1 52.84 85 GLY A C 1
ATOM 685 O O . GLY A 1 85 ? -14.484 6.195 -10.523 1 52.84 85 GLY A O 1
ATOM 686 N N . PRO A 1 86 ? -14.242 7.562 -12.367 1 45.66 86 PRO A N 1
ATOM 687 C CA . PRO A 1 86 ? -15.578 8.164 -12.273 1 45.66 86 PRO A CA 1
ATOM 688 C C . PRO A 1 86 ? -16.688 7.125 -12.109 1 45.66 86 PRO A C 1
ATOM 690 O O . PRO A 1 86 ? -16.578 6.012 -12.625 1 45.66 86 PRO A O 1
ATOM 693 N N . SER A 1 87 ? -17.266 6.98 -10.906 1 39.03 87 SER A N 1
ATOM 694 C CA . SER A 1 87 ? -18.547 6.277 -10.961 1 39.03 87 SER A CA 1
ATOM 695 C C . SER A 1 87 ? -19.312 6.613 -12.242 1 39.03 87 SER A C 1
ATOM 697 O O . SER A 1 87 ? -19.438 7.781 -12.609 1 39.03 87 SER A O 1
ATOM 699 N N . LYS A 1 88 ? -19.328 5.637 -13.164 1 35.12 88 LYS A N 1
ATOM 700 C CA . LYS A 1 88 ? -20.328 5.969 -14.172 1 35.12 88 LYS A CA 1
ATOM 701 C C . LYS A 1 88 ? -21.688 6.234 -13.531 1 35.12 88 LYS A C 1
ATOM 703 O O . LYS A 1 88 ? -22.062 5.555 -12.57 1 35.12 88 LYS A O 1
ATOM 708 N N . ALA B 1 1 ? -14.531 3.707 -2.689 1 77.75 1 ALA B N 1
ATOM 709 C CA . ALA B 1 1 ? -14.117 3.062 -1.445 1 77.75 1 ALA B CA 1
ATOM 710 C C . ALA B 1 1 ? -13.641 1.636 -1.7 1 77.75 1 ALA B C 1
ATOM 712 O O . ALA B 1 1 ? -14.164 0.944 -2.574 1 77.75 1 ALA B O 1
ATOM 713 N N . VAL B 1 2 ? -12.602 1.213 -0.879 1 87.69 2 VA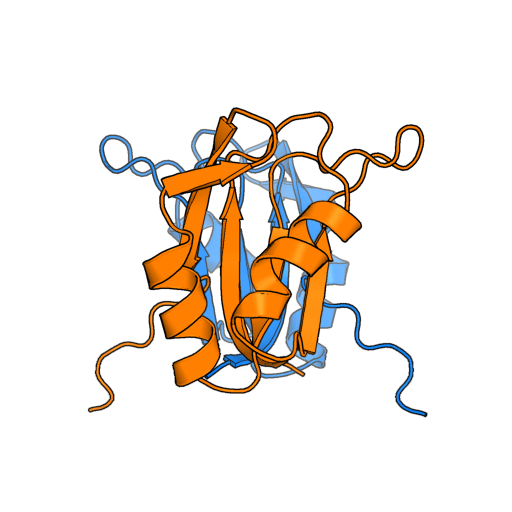L B N 1
ATOM 714 C CA . VAL B 1 2 ? -12.148 -0.172 -0.906 1 87.69 2 VAL B CA 1
ATOM 715 C C . VAL B 1 2 ? -13.078 -1.042 -0.064 1 87.69 2 VAL B C 1
ATOM 717 O O . VAL B 1 2 ? -13.438 -0.672 1.057 1 87.69 2 VAL B O 1
ATOM 720 N N . GLU B 1 3 ? -13.516 -2.139 -0.582 1 87.69 3 GLU B N 1
ATOM 721 C CA . GLU B 1 3 ? -14.375 -3.066 0.151 1 87.69 3 GLU B CA 1
ATOM 722 C C . GLU B 1 3 ? -13.812 -4.484 0.11 1 87.69 3 GLU B C 1
ATOM 724 O O . GLU B 1 3 ? -14.57 -5.453 -0.024 1 87.69 3 GLU B O 1
ATOM 729 N N . GLY B 1 4 ? -12.57 -4.648 0.217 1 93.75 4 GLY B N 1
ATOM 730 C CA . GLY B 1 4 ? -11.953 -5.961 0.114 1 93.75 4 GLY B CA 1
ATOM 731 C C . GLY B 1 4 ? -10.727 -6.117 0.991 1 93.75 4 GLY B C 1
ATOM 732 O O . GLY B 1 4 ? -10.664 -5.547 2.082 1 93.75 4 GLY B O 1
ATOM 733 N N . TRP B 1 5 ? -9.906 -7.066 0.624 1 96.19 5 TRP B N 1
ATOM 734 C CA . TRP B 1 5 ? -8.672 -7.441 1.306 1 96.19 5 TRP B CA 1
ATOM 735 C C . TRP B 1 5 ? -7.453 -7.129 0.44 1 96.19 5 TRP B C 1
ATOM 737 O O . TRP B 1 5 ? -7.438 -7.441 -0.754 1 96.19 5 TRP B O 1
ATOM 747 N N . ILE B 1 6 ? -6.438 -6.516 1.073 1 97.25 6 ILE B N 1
ATOM 748 C CA . ILE B 1 6 ? -5.332 -5.988 0.283 1 97.25 6 ILE B CA 1
ATOM 749 C C . ILE B 1 6 ? -4.031 -6.676 0.69 1 97.25 6 ILE B C 1
ATOM 751 O O . ILE B 1 6 ? -3.701 -6.742 1.876 1 97.25 6 ILE B O 1
ATOM 755 N N . LEU B 1 7 ? -3.4 -7.164 -0.286 1 97.56 7 LEU B N 1
ATOM 756 C CA . LEU B 1 7 ? -2.041 -7.668 -0.133 1 97.56 7 LEU B CA 1
ATOM 757 C C . LEU B 1 7 ? -1.022 -6.645 -0.62 1 97.56 7 LEU B C 1
ATOM 759 O O . LEU B 1 7 ? -1.247 -5.969 -1.628 1 97.56 7 LEU B O 1
ATOM 763 N N . PHE B 1 8 ? 0.02 -6.559 0.083 1 95.88 8 PHE B N 1
ATOM 764 C CA . PHE B 1 8 ? 1.16 -5.727 -0.281 1 95.88 8 PHE B CA 1
ATOM 765 C C . PHE B 1 8 ? 2.322 -6.582 -0.768 1 95.88 8 PHE B C 1
ATOM 767 O O . PHE B 1 8 ? 2.799 -7.461 -0.046 1 95.88 8 PHE B O 1
ATOM 774 N N . VAL B 1 9 ? 2.816 -6.316 -1.962 1 97.62 9 VAL B N 1
ATOM 775 C CA . VAL B 1 9 ? 3.854 -7.109 -2.613 1 97.62 9 VAL B CA 1
ATOM 776 C C . VAL B 1 9 ? 5.137 -6.289 -2.729 1 97.62 9 VAL B C 1
ATOM 778 O O . VAL B 1 9 ? 5.117 -5.168 -3.242 1 97.62 9 VAL B O 1
ATOM 781 N N . THR B 1 10 ? 6.293 -6.805 -2.223 1 95.56 10 THR B N 1
ATOM 782 C CA . THR B 1 10 ? 7.574 -6.109 -2.285 1 95.56 10 THR B CA 1
ATOM 783 C C . THR B 1 10 ? 8.672 -7.047 -2.775 1 95.56 10 THR B C 1
ATOM 785 O O . THR B 1 10 ? 8.414 -8.219 -3.057 1 95.56 10 THR B O 1
ATOM 788 N N . ASN B 1 11 ? 9.836 -6.504 -2.955 1 96 11 ASN B N 1
ATOM 789 C CA . ASN B 1 11 ? 10.977 -7.234 -3.492 1 96 11 ASN B CA 1
ATOM 790 C C . ASN B 1 11 ? 10.703 -7.742 -4.906 1 96 11 ASN B C 1
ATOM 792 O O . ASN B 1 11 ? 10.953 -8.906 -5.211 1 96 11 ASN B O 1
ATOM 796 N N . ILE B 1 12 ? 10.141 -6.879 -5.652 1 97.06 12 ILE B N 1
ATOM 797 C CA . ILE B 1 12 ? 9.789 -7.18 -7.035 1 97.06 12 ILE B CA 1
ATOM 798 C C . ILE B 1 12 ? 10.984 -6.898 -7.945 1 97.06 12 ILE B C 1
ATOM 800 O O . ILE B 1 12 ? 11.656 -5.875 -7.805 1 97.06 12 ILE B O 1
ATOM 804 N N . HIS B 1 13 ? 11.234 -7.82 -8.797 1 97.75 13 HIS B N 1
ATOM 805 C CA . HIS B 1 13 ? 12.336 -7.672 -9.742 1 97.75 13 HIS B CA 1
ATOM 806 C C . HIS B 1 13 ? 12.234 -6.352 -10.508 1 97.75 13 HIS B C 1
ATOM 808 O O . HIS B 1 13 ? 11.141 -5.949 -10.906 1 97.75 13 HIS B O 1
ATOM 814 N N . GLU B 1 14 ? 13.344 -5.746 -10.859 1 96.19 14 GLU B N 1
ATOM 815 C CA . GLU B 1 14 ? 13.414 -4.398 -11.422 1 96.19 14 GLU B CA 1
ATOM 816 C C . GLU B 1 14 ? 12.828 -4.348 -12.828 1 96.19 14 GLU B C 1
ATOM 818 O O . GLU B 1 14 ? 12.531 -3.27 -13.344 1 96.19 14 GLU B O 1
ATOM 823 N N . GLU B 1 15 ? 12.609 -5.523 -13.438 1 96.88 15 GLU B N 1
ATOM 824 C CA . GLU B 1 15 ? 12.07 -5.543 -14.797 1 96.88 15 GLU B CA 1
ATOM 825 C C . GLU B 1 15 ? 10.641 -6.055 -14.82 1 96.88 15 GLU B C 1
ATOM 827 O O . GLU B 1 15 ? 10.062 -6.273 -15.891 1 96.88 15 GLU B O 1
ATOM 832 N N . ALA B 1 16 ? 10.062 -6.293 -13.68 1 97.75 16 ALA B N 1
ATOM 833 C CA . ALA B 1 16 ? 8.68 -6.746 -13.625 1 97.75 16 ALA B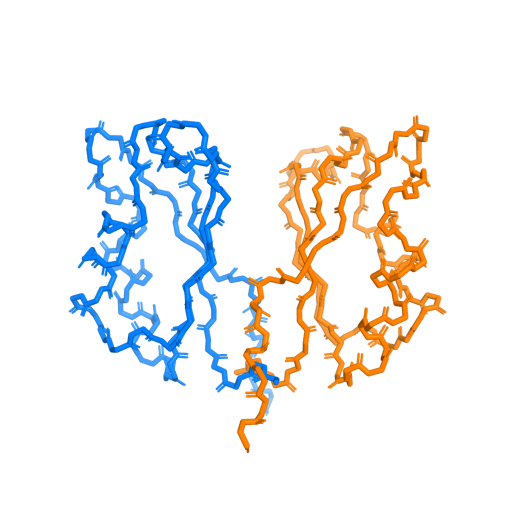 CA 1
ATOM 834 C C . ALA B 1 16 ? 7.727 -5.664 -14.125 1 97.75 16 ALA B C 1
ATOM 836 O O . ALA B 1 16 ? 7.988 -4.469 -13.953 1 97.75 16 ALA B O 1
ATOM 837 N N . GLN B 1 17 ? 6.695 -6.098 -14.773 1 97.56 17 GLN B N 1
ATOM 838 C CA . GLN B 1 17 ? 5.645 -5.219 -15.273 1 97.56 17 GLN B CA 1
ATOM 839 C C . GLN B 1 17 ? 4.293 -5.559 -14.648 1 97.56 17 GLN B C 1
ATOM 841 O O . GLN B 1 17 ? 4.16 -6.582 -13.969 1 97.56 17 GLN B O 1
ATOM 846 N N . GLU B 1 18 ? 3.314 -4.707 -14.867 1 96.81 18 GLU B N 1
ATOM 847 C CA . GLU B 1 18 ? 1.99 -4.879 -14.281 1 96.81 18 GLU B CA 1
ATOM 848 C C . GLU B 1 18 ? 1.403 -6.246 -14.633 1 96.81 18 GLU B C 1
ATOM 850 O O . GLU B 1 18 ? 0.82 -6.914 -13.781 1 96.81 18 GLU B O 1
ATOM 855 N N . ASP B 1 19 ? 1.58 -6.727 -15.844 1 97.5 19 ASP B N 1
ATOM 856 C CA . ASP B 1 19 ? 1.027 -8.008 -16.281 1 97.5 19 ASP B CA 1
ATOM 857 C C . ASP B 1 19 ? 1.637 -9.164 -15.508 1 97.5 19 ASP B C 1
ATOM 859 O O . ASP B 1 19 ? 0.972 -10.18 -15.273 1 97.5 19 ASP B O 1
ATOM 863 N N . ASP B 1 20 ? 2.898 -9.062 -15.109 1 97.81 20 ASP B N 1
ATOM 864 C CA . ASP B 1 20 ? 3.529 -10.117 -14.328 1 97.81 20 ASP B CA 1
ATOM 865 C C . ASP B 1 20 ? 2.812 -10.312 -12.992 1 97.81 20 ASP B C 1
ATOM 867 O O . ASP B 1 20 ? 2.531 -11.445 -12.586 1 97.81 20 ASP B O 1
ATOM 871 N N . ILE B 1 21 ? 2.467 -9.211 -12.336 1 98.5 21 ILE B N 1
ATOM 872 C CA . ILE B 1 21 ? 1.757 -9.273 -11.062 1 98.5 21 ILE B CA 1
ATOM 8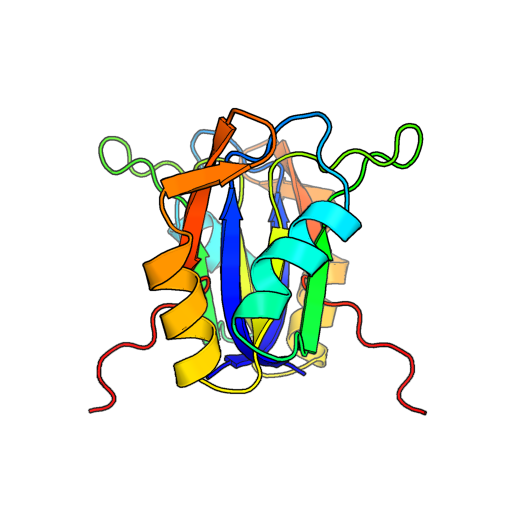73 C C . ILE B 1 21 ? 0.34 -9.797 -11.289 1 98.5 21 ILE B C 1
ATOM 875 O O . ILE B 1 21 ? -0.12 -10.688 -10.562 1 98.5 21 ILE B O 1
ATOM 879 N N . HIS B 1 22 ? -0.275 -9.195 -12.289 1 98.5 22 HIS B N 1
ATOM 880 C CA . HIS B 1 22 ? -1.656 -9.578 -12.57 1 98.5 22 HIS B CA 1
ATOM 881 C C . HIS B 1 22 ? -1.775 -11.07 -12.836 1 98.5 22 HIS B C 1
ATOM 883 O O . HIS B 1 22 ? -2.645 -11.742 -12.266 1 98.5 22 HIS B O 1
ATOM 889 N N . GLU B 1 23 ? -0.94 -11.602 -13.648 1 98.31 23 GLU B N 1
ATOM 890 C CA . GLU B 1 23 ? -0.98 -13.016 -14.008 1 98.31 23 GLU B CA 1
ATOM 891 C C . GLU B 1 23 ? -0.727 -13.906 -12.797 1 98.31 23 GLU B C 1
ATOM 893 O O . GLU B 1 23 ? -1.461 -14.867 -12.562 1 98.31 23 GLU B O 1
ATOM 898 N N . LEU B 1 24 ? 0.23 -13.641 -12.039 1 98.5 24 LEU B N 1
ATOM 899 C CA . LEU B 1 24 ? 0.596 -14.445 -10.875 1 98.5 24 LEU B CA 1
ATOM 900 C C . LEU B 1 24 ? -0.526 -14.445 -9.844 1 98.5 24 LEU B C 1
ATOM 902 O O . LEU B 1 24 ? -0.905 -15.508 -9.336 1 98.5 24 LEU B O 1
ATOM 906 N N . PHE B 1 25 ? -1.15 -13.383 -9.586 1 98.88 25 PHE B N 1
ATOM 907 C CA . PHE B 1 25 ? -2.096 -13.242 -8.484 1 98.88 25 PHE B CA 1
ATOM 908 C C . PHE B 1 25 ? -3.5 -13.641 -8.922 1 98.88 25 PHE B C 1
ATOM 910 O O . PHE B 1 25 ? -4.34 -14 -8.094 1 98.88 25 PHE B O 1
ATOM 917 N N . SER B 1 26 ? -3.76 -13.609 -10.234 1 98.81 26 SER B N 1
ATOM 918 C CA . SER B 1 26 ? -5.082 -13.992 -10.727 1 98.81 26 SER B CA 1
ATOM 919 C C . SER B 1 26 ? -5.324 -15.484 -10.562 1 98.81 26 SER B C 1
ATOM 921 O O . SER B 1 26 ? -6.465 -15.945 -10.633 1 98.81 26 SER B O 1
ATOM 923 N N . ASP B 1 27 ? -4.266 -16.25 -10.383 1 98.62 27 ASP B N 1
ATOM 924 C CA . ASP B 1 27 ? -4.391 -17.688 -10.164 1 98.62 27 ASP B CA 1
ATOM 925 C C . ASP B 1 27 ? -5.133 -17.984 -8.867 1 98.62 27 ASP B C 1
ATOM 927 O O . ASP B 1 27 ? -5.605 -19.109 -8.656 1 98.62 27 ASP B O 1
ATOM 931 N N . TYR B 1 28 ? -5.367 -17.031 -8.016 1 98.75 28 TYR B N 1
ATOM 932 C CA . TYR B 1 28 ? -5.906 -17.297 -6.688 1 98.75 28 TYR B CA 1
ATOM 933 C C . TYR B 1 28 ? -7.238 -16.578 -6.484 1 98.75 28 TYR B C 1
ATOM 935 O O . TYR B 1 28 ? -7.777 -16.562 -5.379 1 98.75 28 TYR B O 1
ATOM 943 N N . GLY B 1 29 ? -7.707 -15.938 -7.523 1 98.5 29 GLY B N 1
ATOM 944 C CA . GLY B 1 29 ? -8.992 -15.258 -7.492 1 98.5 29 GLY B CA 1
ATOM 945 C C . GLY B 1 29 ? -9.062 -14.055 -8.406 1 98.5 29 GLY B C 1
ATOM 946 O O . GLY B 1 29 ? -8.055 -13.672 -9.016 1 98.5 29 GLY B O 1
ATOM 947 N N . GLU B 1 30 ? -10.25 -13.469 -8.539 1 98.12 30 GLU B N 1
ATOM 948 C CA . GLU B 1 30 ? -10.43 -12.25 -9.32 1 98.12 30 GLU B CA 1
ATOM 949 C C . GLU B 1 30 ? -9.836 -11.047 -8.594 1 98.12 30 GLU B C 1
ATOM 951 O O . GLU B 1 30 ? -10.195 -10.766 -7.449 1 98.12 30 GLU B O 1
ATOM 956 N N . ILE B 1 31 ? -8.977 -10.336 -9.312 1 98.12 31 ILE B N 1
ATOM 957 C CA . ILE B 1 31 ? -8.383 -9.125 -8.766 1 98.12 31 ILE B CA 1
ATOM 958 C C . ILE B 1 31 ? -9.359 -7.961 -8.914 1 98.12 31 ILE B C 1
ATOM 960 O O . ILE B 1 31 ? -9.742 -7.602 -10.031 1 98.12 31 ILE B O 1
ATOM 964 N N . LYS B 1 32 ? -9.703 -7.434 -7.773 1 96.25 32 LYS B N 1
ATOM 965 C CA . LYS B 1 32 ? -10.633 -6.309 -7.785 1 96.25 32 LYS B CA 1
ATOM 966 C C . LYS B 1 32 ? -9.93 -5.02 -8.188 1 96.25 32 LYS B C 1
ATOM 968 O O . LYS B 1 32 ? -10.453 -4.238 -8.992 1 96.25 32 LYS B O 1
ATOM 973 N N . ASN B 1 33 ? -8.82 -4.703 -7.617 1 96.06 33 ASN B N 1
ATOM 974 C CA . ASN B 1 33 ? -7.961 -3.564 -7.941 1 96.06 33 ASN B CA 1
ATOM 975 C C . ASN B 1 33 ? -6.484 -3.934 -7.863 1 96.06 33 ASN B C 1
ATOM 977 O O . ASN B 1 33 ? -6.09 -4.758 -7.035 1 96.06 33 ASN B O 1
ATOM 981 N N . LEU B 1 34 ? -5.73 -3.332 -8.734 1 96.5 34 LEU B N 1
ATOM 982 C CA . LEU B 1 34 ? -4.273 -3.451 -8.742 1 96.5 34 LEU B CA 1
ATOM 983 C C . LEU B 1 34 ? -3.617 -2.076 -8.781 1 96.5 34 LEU B C 1
ATOM 985 O O . LEU B 1 34 ? -3.951 -1.246 -9.633 1 96.5 34 LEU B O 1
ATOM 989 N N . HIS B 1 35 ? -2.732 -1.836 -7.77 1 95.12 35 HIS B N 1
ATOM 990 C CA . HIS B 1 35 ? -1.914 -0.629 -7.75 1 95.12 35 HIS B CA 1
ATOM 991 C C . HIS B 1 35 ? -0.438 -0.96 -7.945 1 95.12 35 HIS B C 1
ATOM 993 O O . HIS B 1 35 ? 0.12 -1.781 -7.215 1 95.12 35 HIS B O 1
ATOM 999 N N . VAL B 1 36 ? 0.202 -0.312 -8.977 1 94.44 36 VAL B N 1
ATOM 1000 C CA . VAL B 1 36 ? 1.633 -0.482 -9.211 1 94.44 36 VAL B CA 1
ATOM 1001 C C . VAL B 1 36 ? 2.303 0.885 -9.336 1 94.44 36 VAL B C 1
ATOM 1003 O O . VAL B 1 36 ? 1.684 1.847 -9.797 1 94.44 36 VAL B O 1
ATOM 1006 N N . ASN B 1 37 ? 3.535 0.973 -8.812 1 89.62 37 ASN B N 1
ATOM 1007 C CA . ASN B 1 37 ? 4.398 2.123 -9.055 1 89.62 37 ASN B CA 1
ATOM 1008 C C . ASN B 1 37 ? 5.281 1.912 -10.281 1 89.62 37 ASN B C 1
ATOM 1010 O O . ASN B 1 37 ? 6.336 1.281 -10.195 1 89.62 37 ASN B O 1
ATOM 1014 N N . LEU B 1 38 ? 4.852 2.5 -11.453 1 91.69 38 LEU B N 1
ATOM 1015 C CA . LEU B 1 38 ? 5.555 2.236 -12.703 1 91.69 38 LEU B CA 1
ATOM 1016 C C . LEU B 1 38 ? 6.457 3.406 -13.078 1 91.69 38 LEU B C 1
ATOM 1018 O O . LEU B 1 38 ? 6.082 4.566 -12.898 1 91.69 38 LEU B O 1
ATOM 1022 N N . ASP B 1 39 ? 7.668 3.02 -13.492 1 92.31 39 ASP B N 1
ATOM 1023 C CA . ASP B 1 39 ? 8.414 3.955 -14.328 1 92.31 39 ASP B CA 1
ATOM 1024 C C . ASP B 1 39 ? 7.742 4.125 -15.688 1 92.31 39 ASP B C 1
ATOM 1026 O O . ASP B 1 39 ? 7.73 3.195 -16.5 1 92.31 39 ASP B O 1
ATOM 1030 N N . ARG B 1 40 ? 7.297 5.246 -16.031 1 88.06 40 ARG B N 1
ATOM 1031 C CA . ARG B 1 40 ? 6.477 5.449 -17.219 1 88.06 40 ARG B CA 1
ATOM 1032 C C . ARG B 1 40 ? 7.316 5.363 -18.484 1 88.06 40 ARG B C 1
ATOM 1034 O O . ARG B 1 40 ? 6.781 5.145 -19.578 1 88.06 40 ARG B O 1
ATOM 1041 N N . ARG B 1 41 ? 8.578 5.527 -18.359 1 93.44 41 ARG B N 1
ATOM 1042 C CA . ARG B 1 41 ? 9.453 5.457 -19.516 1 93.44 41 ARG B CA 1
ATOM 1043 C C . ARG B 1 41 ? 9.758 4.008 -19.891 1 93.44 41 ARG B C 1
ATOM 1045 O O . ARG B 1 41 ? 9.797 3.66 -21.078 1 93.44 41 ARG B O 1
ATOM 1052 N N . THR B 1 42 ? 9.852 3.094 -18.875 1 94.06 42 THR B N 1
ATOM 1053 C CA . THR B 1 42 ? 10.289 1.722 -19.125 1 94.06 42 THR B CA 1
ATOM 1054 C C . THR B 1 42 ? 9.125 0.749 -18.953 1 94.06 42 THR B C 1
ATOM 1056 O O . THR B 1 42 ? 9.148 -0.356 -19.5 1 94.06 42 THR B O 1
ATOM 1059 N N . GLY B 1 43 ? 8.133 1.11 -18.156 1 94.5 43 GLY B N 1
ATOM 1060 C CA . GLY B 1 43 ? 7.043 0.211 -17.812 1 94.5 43 GLY B CA 1
ATOM 1061 C C . GLY B 1 43 ? 7.379 -0.736 -16.672 1 94.5 43 GLY B C 1
ATOM 1062 O O . GLY B 1 43 ? 6.613 -1.653 -16.375 1 94.5 43 GLY B O 1
ATOM 1063 N N . PHE B 1 44 ? 8.539 -0.54 -16.047 1 95.94 44 PHE B N 1
ATOM 1064 C CA . PHE B 1 44 ? 8.977 -1.413 -14.953 1 95.94 44 PHE B CA 1
ATOM 1065 C C . PHE B 1 44 ? 8.398 -0.949 -13.625 1 95.94 44 PHE B C 1
ATOM 1067 O O . PHE B 1 44 ? 8.25 0.253 -13.391 1 95.94 44 PHE B O 1
ATOM 1074 N N . ILE B 1 45 ? 8.016 -1.898 -12.758 1 93.81 45 ILE B N 1
ATOM 1075 C CA . ILE B 1 45 ? 7.496 -1.627 -11.422 1 93.81 45 ILE B CA 1
ATOM 1076 C C . ILE B 1 45 ? 8.633 -1.151 -10.516 1 93.81 45 ILE B C 1
ATOM 1078 O O . ILE B 1 45 ? 9.719 -1.732 -10.516 1 93.81 45 ILE B O 1
ATOM 1082 N N . LYS B 1 46 ? 8.359 -0.096 -9.773 1 89.75 46 LYS B N 1
ATOM 1083 C CA . LYS B 1 46 ? 9.359 0.457 -8.859 1 89.75 46 LYS B CA 1
ATOM 1084 C C . LYS B 1 46 ? 9.078 0.044 -7.422 1 89.75 46 LYS B C 1
ATOM 1086 O O . LYS B 1 46 ? 8.531 0.827 -6.641 1 89.75 46 LYS B O 1
ATOM 1091 N N . GLY B 1 47 ? 9.383 -1.282 -7.109 1 86.25 47 GLY B N 1
ATOM 1092 C CA . GLY B 1 47 ? 9.523 -1.715 -5.727 1 86.25 47 GLY B CA 1
ATOM 1093 C C . GLY B 1 47 ? 8.312 -2.484 -5.219 1 86.25 47 GLY B C 1
ATOM 1094 O O . GLY B 1 47 ? 8.461 -3.574 -4.664 1 86.25 47 GLY B O 1
ATOM 1095 N N . TYR B 1 48 ? 7.051 -1.949 -5.535 1 93.19 48 TYR B N 1
ATOM 1096 C CA . TYR B 1 48 ? 5.961 -2.604 -4.816 1 93.19 48 TYR B CA 1
ATOM 1097 C C . TYR B 1 48 ? 4.691 -2.619 -5.656 1 93.19 48 TYR B C 1
ATOM 1099 O O . TYR B 1 48 ? 4.598 -1.917 -6.668 1 93.19 48 TYR B O 1
ATOM 1107 N N . ALA B 1 49 ? 3.748 -3.422 -5.281 1 96.38 49 ALA B N 1
ATOM 1108 C CA . ALA B 1 49 ? 2.379 -3.475 -5.789 1 96.38 49 ALA B CA 1
ATOM 1109 C C . ALA B 1 49 ? 1.388 -3.768 -4.668 1 96.38 49 ALA B C 1
ATOM 1111 O O . ALA B 1 49 ? 1.734 -4.418 -3.68 1 96.38 49 ALA B O 1
ATOM 1112 N N . LEU B 1 50 ? 0.156 -3.254 -4.82 1 97.12 50 LEU B N 1
ATOM 1113 C CA . LEU B 1 50 ? -0.976 -3.611 -3.973 1 97.12 50 LEU B CA 1
ATOM 1114 C C . LEU B 1 50 ? -2.031 -4.375 -4.77 1 97.12 50 LEU B C 1
ATOM 1116 O O . LEU B 1 50 ? -2.432 -3.941 -5.852 1 97.12 50 LEU B O 1
ATOM 1120 N N . VAL B 1 51 ? -2.459 -5.492 -4.227 1 97.94 51 VAL B N 1
ATOM 1121 C CA . VAL B 1 51 ? -3.473 -6.328 -4.863 1 97.94 51 VAL B CA 1
ATOM 1122 C C . VAL B 1 51 ? -4.703 -6.418 -3.965 1 97.94 51 VAL B C 1
ATOM 1124 O O . VAL B 1 51 ? -4.609 -6.828 -2.807 1 97.94 51 VAL B O 1
ATOM 1127 N N . GLU B 1 52 ? -5.828 -6.09 -4.527 1 97.44 52 GLU B N 1
ATOM 1128 C CA . GLU B 1 52 ? -7.082 -6.203 -3.785 1 97.44 52 GLU B CA 1
ATOM 1129 C C . GLU B 1 52 ? -7.91 -7.387 -4.277 1 97.44 52 GLU B C 1
ATOM 1131 O O . GLU B 1 52 ? -8.133 -7.535 -5.48 1 97.44 52 GLU B O 1
ATOM 1136 N N . TYR B 1 53 ? -8.352 -8.164 -3.318 1 97.69 53 TYR B N 1
ATOM 1137 C CA . TYR B 1 53 ? -9.336 -9.211 -3.555 1 97.69 53 TYR B CA 1
ATOM 1138 C C . TYR B 1 53 ? -10.664 -8.867 -2.885 1 97.69 53 TYR B C 1
ATOM 1140 O O . TYR B 1 53 ? -10.695 -8.156 -1.881 1 97.69 53 TYR B O 1
ATOM 1148 N N . GLU B 1 54 ? -11.68 -9.422 -3.436 1 96 54 GLU B N 1
ATOM 1149 C CA . GLU B 1 54 ? -13 -9.219 -2.842 1 96 54 GLU B CA 1
ATOM 1150 C C . GLU B 1 54 ? -13.148 -10.008 -1.546 1 96 54 GLU B C 1
ATOM 1152 O O . GLU B 1 54 ? -13.719 -9.516 -0.572 1 96 54 GLU B O 1
ATOM 1157 N N . THR B 1 55 ? -12.633 -11.25 -1.541 1 96.5 55 THR B N 1
ATOM 1158 C CA . THR B 1 55 ? -12.891 -12.086 -0.377 1 96.5 55 THR B CA 1
ATOM 1159 C C . THR B 1 55 ? -11.602 -12.367 0.39 1 96.5 55 THR B C 1
ATOM 1161 O O . THR B 1 55 ? -10.516 -12.398 -0.199 1 96.5 55 THR B O 1
ATOM 1164 N N . PHE B 1 56 ? -11.781 -12.719 1.662 1 96.25 56 PHE B N 1
ATOM 1165 C CA . PHE B 1 56 ? -10.672 -13.109 2.521 1 96.25 56 PHE B CA 1
ATOM 1166 C C . PHE B 1 56 ? -10.008 -14.383 2.008 1 96.25 56 PHE B C 1
ATOM 1168 O O . PHE B 1 56 ? -8.773 -14.477 1.977 1 96.25 56 PHE B O 1
ATOM 1175 N N . LYS B 1 57 ? -10.828 -15.32 1.612 1 97.5 57 LYS B N 1
ATOM 1176 C CA . LYS B 1 57 ? -10.328 -16.625 1.184 1 97.5 57 LYS B CA 1
ATOM 1177 C C . LYS B 1 57 ? -9.383 -16.484 -0.009 1 97.5 57 LYS B C 1
ATOM 1179 O O . LYS B 1 57 ? -8.32 -17.094 -0.037 1 97.5 57 LYS B O 1
ATOM 1184 N N . GLU B 1 58 ? -9.719 -15.695 -1.013 1 98.44 58 GLU B N 1
ATOM 1185 C CA . GLU B 1 58 ? -8.867 -15.469 -2.176 1 98.44 58 GLU B CA 1
ATOM 1186 C C . GLU B 1 58 ? -7.535 -14.844 -1.772 1 98.44 58 GLU B C 1
ATOM 1188 O O . GLU B 1 58 ? -6.473 -15.305 -2.191 1 98.44 58 GLU B O 1
ATOM 1193 N N . ALA B 1 59 ? -7.625 -13.789 -0.975 1 98.12 59 ALA B N 1
ATOM 1194 C CA . ALA B 1 59 ? -6.418 -13.086 -0.546 1 98.12 59 ALA B CA 1
ATOM 1195 C C . ALA B 1 59 ? -5.512 -14 0.27 1 98.12 59 ALA B C 1
ATOM 1197 O O . ALA B 1 59 ? -4.297 -14.023 0.067 1 98.12 59 ALA B O 1
ATOM 1198 N N . GLN B 1 60 ? -6.168 -14.742 1.174 1 97.75 60 GLN B N 1
ATOM 1199 C CA . GLN B 1 60 ? -5.414 -15.664 2.021 1 97.75 60 GLN B CA 1
ATOM 1200 C C . GLN B 1 60 ? -4.715 -16.734 1.189 1 97.75 60 GLN B C 1
ATOM 1202 O O . GLN B 1 60 ? -3.553 -17.062 1.443 1 97.75 60 GLN B O 1
ATOM 1207 N N . SER B 1 61 ? -5.395 -17.281 0.233 1 98.69 61 SER B N 1
ATOM 1208 C CA . SER B 1 61 ? -4.805 -18.297 -0.624 1 98.69 61 SER B CA 1
ATOM 1209 C C . SER B 1 61 ? -3.605 -17.75 -1.391 1 98.69 61 SER B C 1
ATOM 1211 O O . SER B 1 61 ? -2.582 -18.438 -1.515 1 98.69 61 SER B O 1
ATOM 1213 N N . ALA B 1 62 ? -3.736 -16.531 -1.932 1 98.88 62 ALA B N 1
ATOM 1214 C CA . ALA B 1 62 ? -2.631 -15.891 -2.646 1 98.88 62 ALA B CA 1
ATOM 1215 C C . ALA B 1 62 ? -1.438 -15.664 -1.724 1 98.88 62 ALA B C 1
ATOM 1217 O O . ALA B 1 62 ? -0.296 -15.953 -2.092 1 98.88 62 ALA B O 1
ATOM 1218 N N . LEU B 1 63 ? -1.726 -15.141 -0.521 1 98.38 63 LEU B N 1
ATOM 1219 C CA . LEU B 1 63 ? -0.681 -14.883 0.464 1 98.38 63 LEU B CA 1
ATOM 1220 C C . LEU B 1 63 ? 0.097 -16.156 0.778 1 98.38 63 LEU B C 1
ATOM 1222 O O . LEU B 1 63 ? 1.327 -16.172 0.699 1 98.38 63 LEU B O 1
ATOM 1226 N N . GLU B 1 64 ? -0.617 -17.203 1.053 1 98.62 64 GLU B N 1
ATOM 1227 C CA . GLU B 1 64 ? 0.004 -18.453 1.452 1 98.62 64 GLU B CA 1
ATOM 1228 C C . GLU B 1 64 ? 0.819 -19.062 0.311 1 98.62 64 GLU B C 1
ATOM 1230 O O . GLU B 1 64 ? 1.896 -19.609 0.536 1 98.62 64 GLU B O 1
ATOM 1235 N N . ALA B 1 65 ? 0.372 -18.953 -0.831 1 98.81 65 ALA B N 1
ATOM 1236 C CA . ALA B 1 65 ? 1.023 -19.578 -1.979 1 98.81 65 ALA B CA 1
ATOM 1237 C C . ALA B 1 65 ? 2.221 -18.75 -2.445 1 98.81 65 ALA B C 1
ATOM 1239 O O . ALA B 1 65 ? 3.207 -19.297 -2.938 1 98.81 65 ALA B O 1
ATOM 1240 N N . LEU B 1 66 ? 2.156 -17.406 -2.301 1 98.81 66 LEU B N 1
ATOM 1241 C CA . LEU B 1 66 ? 3.074 -16.578 -3.076 1 98.81 66 LEU B CA 1
ATOM 1242 C C . LEU B 1 66 ? 4.09 -15.891 -2.168 1 98.81 66 LEU B C 1
ATOM 1244 O O . LEU B 1 66 ? 5.09 -15.352 -2.645 1 98.81 66 LEU B O 1
ATOM 1248 N N . ASN B 1 67 ? 3.783 -15.836 -0.865 1 98.75 67 ASN B N 1
ATOM 1249 C CA . ASN B 1 67 ? 4.836 -15.289 -0.013 1 98.75 67 ASN B CA 1
ATOM 1250 C C . ASN B 1 67 ? 6.117 -16.109 -0.113 1 98.75 67 ASN B C 1
ATOM 1252 O O . ASN B 1 67 ? 6.133 -17.297 0.22 1 98.75 67 ASN B O 1
ATOM 1256 N N . GLY B 1 68 ? 7.145 -15.508 -0.656 1 98.69 68 GLY B N 1
ATOM 1257 C CA . GLY B 1 68 ? 8.422 -16.172 -0.855 1 98.69 68 GLY B CA 1
ATOM 1258 C C . GLY B 1 68 ? 8.547 -16.828 -2.217 1 98.69 68 GLY B C 1
ATOM 1259 O O . GLY B 1 68 ? 9.578 -17.406 -2.539 1 98.69 68 GLY B O 1
ATOM 1260 N N . ALA B 1 69 ? 7.555 -16.703 -3.037 1 98.56 69 ALA B N 1
ATOM 1261 C CA . ALA B 1 69 ? 7.59 -17.312 -4.359 1 98.56 69 ALA B CA 1
ATOM 1262 C C . ALA B 1 69 ? 8.547 -16.578 -5.289 1 98.56 69 ALA B C 1
ATOM 1264 O O . ALA B 1 69 ? 8.805 -15.383 -5.098 1 98.56 69 ALA B O 1
ATOM 1265 N N . GLU B 1 70 ? 9.008 -17.25 -6.262 1 98.25 70 GLU B N 1
ATOM 1266 C CA . GLU B 1 70 ? 9.898 -16.672 -7.262 1 98.25 70 GLU B CA 1
ATOM 1267 C C . GLU B 1 70 ? 9.109 -16.031 -8.398 1 98.25 70 GLU B C 1
ATOM 1269 O O . GLU B 1 70 ? 8.141 -16.594 -8.891 1 98.25 70 GLU B O 1
ATOM 1274 N N . MET B 1 71 ? 9.484 -14.875 -8.797 1 97.44 71 MET B N 1
ATOM 1275 C CA . MET B 1 71 ? 9 -14.148 -9.969 1 97.44 71 MET B CA 1
ATOM 1276 C C . MET B 1 71 ? 10.156 -13.5 -10.727 1 97.44 71 MET B C 1
ATOM 1278 O O . MET B 1 71 ? 10.875 -12.672 -10.164 1 97.44 71 MET B O 1
ATOM 1282 N N . LEU B 1 72 ? 10.367 -13.914 -11.938 1 97.5 72 LEU B N 1
ATOM 1283 C CA . LEU B 1 72 ? 11.461 -13.445 -12.773 1 97.5 72 LEU B CA 1
ATOM 1284 C C . LEU B 1 72 ? 12.805 -13.68 -12.102 1 97.5 72 LEU B C 1
ATOM 1286 O O . LEU B 1 72 ? 13.688 -12.812 -12.141 1 97.5 72 LEU B O 1
ATOM 1290 N N . GLY B 1 73 ? 12.891 -14.758 -11.398 1 97.69 73 GLY B N 1
ATOM 1291 C CA . GLY B 1 73 ? 14.148 -15.188 -10.805 1 97.69 73 GLY B CA 1
ATOM 1292 C C . GLY B 1 73 ? 14.43 -14.555 -9.453 1 97.69 73 GLY B C 1
ATOM 1293 O O . GLY B 1 73 ? 15.508 -14.719 -8.891 1 97.69 73 GLY B O 1
ATOM 1294 N N . GLN B 1 74 ? 13.562 -13.773 -8.875 1 98.25 74 GLN B N 1
ATOM 1295 C CA . GLN B 1 74 ? 13.703 -13.117 -7.582 1 98.25 74 GLN B CA 1
ATOM 1296 C C . GLN B 1 74 ? 12.523 -13.438 -6.668 1 98.25 74 GLN B C 1
ATOM 1298 O O . GLN B 1 74 ? 11.375 -13.461 -7.113 1 98.25 74 GLN B O 1
ATOM 1303 N N . ASN B 1 75 ? 12.797 -13.695 -5.355 1 98.62 75 ASN B N 1
ATOM 1304 C CA . ASN B 1 75 ? 11.711 -13.977 -4.426 1 98.62 75 ASN B CA 1
ATOM 1305 C C . ASN B 1 75 ? 10.953 -12.711 -4.047 1 98.62 75 ASN B C 1
ATOM 1307 O O . ASN B 1 75 ? 11.562 -11.711 -3.65 1 98.62 75 ASN B O 1
ATOM 1311 N N . ILE B 1 76 ? 9.648 -12.82 -4.152 1 98.5 76 ILE B N 1
ATOM 1312 C CA . ILE B 1 76 ? 8.828 -11.695 -3.719 1 98.5 76 ILE B CA 1
ATOM 1313 C C . ILE B 1 76 ? 8.375 -11.906 -2.277 1 98.5 76 ILE B C 1
ATOM 1315 O O . ILE B 1 76 ? 8.391 -13.039 -1.777 1 98.5 76 ILE B O 1
ATOM 1319 N N . SER B 1 77 ? 8.055 -10.797 -1.598 1 97.69 77 SER B N 1
ATOM 1320 C CA . SER B 1 77 ? 7.418 -10.812 -0.287 1 97.69 77 SER B CA 1
ATOM 1321 C C . SER B 1 77 ? 5.965 -10.367 -0.374 1 97.69 77 SER B C 1
ATOM 1323 O O . SER B 1 77 ? 5.652 -9.391 -1.059 1 97.69 77 SER B O 1
ATOM 1325 N N . VAL B 1 78 ? 5.09 -11.094 0.193 1 97.94 78 VAL B N 1
ATOM 1326 C CA . VAL B 1 78 ? 3.666 -10.781 0.214 1 97.94 78 VAL B CA 1
ATOM 1327 C C . VAL B 1 78 ? 3.172 -10.719 1.657 1 97.94 78 VAL B C 1
ATOM 1329 O O . VAL B 1 78 ? 3.398 -11.641 2.441 1 97.94 78 VAL B O 1
ATOM 1332 N N . ASP B 1 79 ? 2.547 -9.609 1.996 1 95.75 79 ASP B N 1
ATOM 1333 C CA . ASP B 1 79 ? 1.991 -9.422 3.334 1 95.75 79 ASP B CA 1
ATOM 1334 C C . ASP B 1 79 ? 0.641 -8.711 3.273 1 95.75 79 ASP B C 1
ATOM 1336 O O . ASP B 1 79 ? 0.296 -8.109 2.256 1 95.75 79 ASP B O 1
ATOM 1340 N N . TRP B 1 80 ? -0.105 -8.867 4.406 1 95.81 80 TRP B N 1
ATOM 1341 C CA . TRP B 1 80 ? -1.325 -8.078 4.531 1 95.81 80 TRP B CA 1
ATOM 1342 C C . TRP B 1 80 ? -1.005 -6.59 4.602 1 95.81 80 TRP B C 1
ATOM 1344 O O . TRP B 1 80 ? -0.093 -6.18 5.324 1 95.81 80 TRP B O 1
ATOM 1354 N N . ALA B 1 81 ? -1.733 -5.801 3.785 1 95.19 81 ALA B N 1
ATOM 1355 C CA . ALA B 1 81 ? -1.591 -4.359 3.955 1 95.19 81 ALA B CA 1
ATOM 1356 C C . ALA B 1 81 ? -2.094 -3.916 5.328 1 95.19 81 ALA B C 1
ATOM 1358 O O . ALA B 1 81 ? -1.511 -3.027 5.953 1 95.19 81 ALA B O 1
ATOM 1359 N N . PHE B 1 82 ? -3.262 -4.441 5.738 1 91.81 82 PHE B N 1
ATOM 1360 C CA . PHE B 1 82 ? -3.846 -4.168 7.047 1 91.81 82 PHE B CA 1
ATOM 1361 C C . PHE B 1 82 ? -4.168 -5.465 7.777 1 91.81 82 PHE B C 1
ATOM 1363 O O . PHE B 1 82 ? -4.785 -6.367 7.207 1 91.81 82 PHE B O 1
ATOM 1370 N N . ILE B 1 83 ? -3.572 -5.559 9.086 1 76.5 83 ILE B N 1
ATOM 1371 C CA . ILE B 1 83 ? -3.803 -6.762 9.875 1 76.5 83 ILE B CA 1
ATOM 1372 C C . ILE B 1 83 ? -5.234 -6.766 10.406 1 76.5 83 ILE B C 1
ATOM 1374 O O . ILE B 1 83 ? -5.742 -5.727 10.844 1 76.5 83 ILE B O 1
ATOM 1378 N N . ARG B 1 84 ? -6.055 -7.793 10.07 1 63.91 84 ARG B N 1
ATOM 1379 C CA . ARG B 1 84 ? -7.363 -7.93 10.703 1 63.91 84 ARG B CA 1
ATOM 1380 C C . ARG B 1 84 ? -7.223 -8.445 12.133 1 63.91 84 ARG B C 1
ATOM 1382 O O . ARG B 1 84 ? -6.383 -9.297 12.414 1 63.91 84 ARG B O 1
ATOM 1389 N N . GLY B 1 85 ? -7.23 -7.52 13.102 1 53.56 85 GLY B N 1
ATOM 1390 C CA . GLY B 1 85 ? -7.305 -8.094 14.438 1 53.56 85 GLY B CA 1
ATOM 1391 C C . GLY B 1 85 ? -8.383 -9.148 14.57 1 53.56 85 GLY B C 1
ATOM 1392 O O . GLY B 1 85 ? -9.242 -9.281 13.695 1 53.56 85 GLY B O 1
ATOM 1393 N N . PRO B 1 86 ? -8.195 -10.156 15.523 1 46.88 86 PRO B N 1
ATOM 1394 C CA . PRO B 1 86 ? -9.242 -11.133 15.805 1 46.88 86 PRO B CA 1
ATOM 1395 C C . PRO B 1 86 ? -10.633 -10.508 15.859 1 46.88 86 PRO B C 1
ATOM 1397 O O . PRO B 1 86 ? -10.781 -9.344 16.234 1 46.88 86 PRO B O 1
ATOM 1400 N N . SER B 1 87 ? -11.508 -10.727 14.844 1 40.34 87 SER B N 1
ATOM 1401 C CA . SER B 1 87 ? -12.898 -10.43 15.172 1 40.34 87 SER B CA 1
ATOM 1402 C C . SER B 1 87 ? -13.219 -10.773 16.625 1 40.34 87 SER B C 1
ATOM 1404 O O . SER B 1 87 ? -12.898 -11.875 17.094 1 40.34 87 SER B O 1
ATOM 1406 N N . LYS B 1 88 ? -13.234 -9.734 17.453 1 34.94 88 LYS B N 1
ATOM 1407 C CA . LYS B 1 88 ? -13.852 -10.188 18.688 1 34.94 88 LYS B CA 1
ATOM 1408 C C . LYS B 1 88 ? -15.227 -10.805 18.422 1 34.94 88 LYS B C 1
ATOM 1410 O O . LYS B 1 88 ? -15.977 -10.32 17.578 1 34.94 88 LYS B O 1
#